Protein AF-A0A0C1NB70-F1 (afdb_monomer_lite)

Organism: NCBI:txid1479485

pLDDT: mean 90.76, std 11.5, range [42.31, 98.06]

Structure (mmCIF, N/CA/C/O backbone):
data_AF-A0A0C1NB70-F1
#
_entry.id   AF-A0A0C1NB70-F1
#
loop_
_atom_site.group_PDB
_atom_site.id
_atom_site.type_symbol
_atom_site.label_atom_id
_atom_site.label_alt_id
_atom_site.label_comp_id
_atom_site.label_asym_id
_atom_site.label_entity_id
_atom_site.label_seq_id
_atom_site.pdbx_PDB_ins_code
_atom_site.Cartn_x
_atom_site.Cartn_y
_atom_site.Cartn_z
_atom_site.occupancy
_atom_site.B_iso_or_equiv
_atom_site.auth_seq_id
_atom_site.auth_comp_id
_atom_site.auth_asym_id
_atom_site.auth_atom_id
_atom_site.pdbx_PDB_model_num
ATOM 1 N N . MET A 1 1 ? 22.137 12.053 -13.300 1.00 62.31 1 MET A N 1
ATOM 2 C CA . MET A 1 1 ? 22.021 10.741 -13.965 1.00 62.31 1 MET A CA 1
ATOM 3 C C . MET A 1 1 ? 20.762 10.102 -13.408 1.00 62.31 1 MET A C 1
ATOM 5 O O . MET A 1 1 ? 20.656 10.050 -12.189 1.00 62.31 1 MET A O 1
ATOM 9 N N . ASP A 1 2 ? 19.774 9.773 -14.243 1.00 87.94 2 ASP A N 1
ATOM 10 C CA . ASP A 1 2 ? 18.511 9.186 -13.769 1.00 87.94 2 ASP A CA 1
ATOM 11 C C . ASP A 1 2 ? 18.762 7.710 -13.417 1.00 87.94 2 ASP A C 1
ATOM 13 O O . ASP A 1 2 ? 19.003 6.885 -14.297 1.00 87.94 2 ASP A O 1
ATOM 17 N N . CYS A 1 3 ? 18.762 7.378 -12.121 1.00 92.94 3 CYS A N 1
ATOM 18 C CA . CYS A 1 3 ? 18.978 6.008 -11.650 1.00 92.94 3 CYS A CA 1
ATOM 19 C C . CYS A 1 3 ? 17.945 5.033 -12.233 1.00 92.94 3 CYS A C 1
ATOM 21 O O . CYS A 1 3 ? 18.275 3.875 -12.472 1.00 92.94 3 CYS A O 1
ATOM 23 N N . LEU A 1 4 ? 16.721 5.499 -12.510 1.00 93.62 4 LEU A N 1
ATOM 24 C CA . LEU A 1 4 ? 15.677 4.676 -13.115 1.00 93.62 4 LEU A CA 1
ATOM 25 C C . LEU A 1 4 ? 15.996 4.336 -14.576 1.00 93.62 4 LEU A C 1
ATOM 27 O O . LEU A 1 4 ? 15.702 3.232 -15.021 1.00 93.62 4 LEU A O 1
ATOM 31 N N . GLU A 1 5 ? 16.602 5.261 -15.324 1.00 95.25 5 GLU A N 1
ATOM 32 C CA . GLU A 1 5 ? 17.032 5.000 -16.704 1.00 95.25 5 GLU A CA 1
ATOM 33 C C . GLU A 1 5 ? 18.169 3.978 -16.755 1.00 95.25 5 GLU A C 1
ATOM 35 O O . GLU A 1 5 ? 18.150 3.085 -17.600 1.00 95.25 5 GLU A O 1
ATOM 40 N N . VAL A 1 6 ? 19.125 4.072 -15.824 1.00 96.00 6 VAL A N 1
ATOM 41 C CA . VAL A 1 6 ? 20.212 3.091 -15.687 1.00 96.00 6 VAL A CA 1
ATOM 42 C C . VAL A 1 6 ? 19.650 1.713 -15.352 1.00 96.00 6 VAL A C 1
ATOM 44 O O . VAL A 1 6 ? 19.984 0.738 -16.019 1.00 96.00 6 VAL A O 1
ATOM 47 N N . GLU A 1 7 ? 18.761 1.633 -14.364 1.00 95.75 7 GLU A N 1
ATOM 48 C CA . GLU A 1 7 ? 18.159 0.372 -13.931 1.00 95.75 7 GLU A CA 1
ATOM 49 C C . GLU A 1 7 ? 17.335 -0.283 -15.049 1.00 95.75 7 GLU A C 1
ATOM 51 O O . GLU A 1 7 ? 17.441 -1.487 -15.292 1.00 95.75 7 GLU A O 1
ATOM 56 N N . ALA A 1 8 ? 16.551 0.519 -15.777 1.00 96.44 8 ALA A N 1
ATOM 57 C CA . ALA A 1 8 ? 15.768 0.054 -16.914 1.00 96.44 8 ALA A CA 1
ATOM 58 C C . ALA A 1 8 ? 16.670 -0.499 -18.031 1.00 96.44 8 ALA A C 1
ATOM 60 O O . ALA A 1 8 ? 16.401 -1.582 -18.552 1.00 96.44 8 ALA A O 1
ATOM 61 N N . ALA A 1 9 ? 17.774 0.191 -18.344 1.00 95.81 9 ALA A N 1
ATOM 62 C CA . ALA A 1 9 ? 18.748 -0.263 -19.334 1.00 95.81 9 ALA A CA 1
ATOM 63 C C . ALA A 1 9 ? 19.455 -1.564 -18.913 1.00 95.81 9 ALA A C 1
ATOM 65 O O . ALA A 1 9 ? 19.598 -2.470 -19.731 1.00 95.81 9 ALA A O 1
ATOM 66 N N . LEU A 1 10 ? 19.852 -1.693 -17.640 1.00 96.25 10 LEU A N 1
ATOM 67 C CA . LEU A 1 10 ? 20.490 -2.907 -17.110 1.00 96.25 10 LEU A CA 1
ATOM 68 C C . LEU A 1 10 ? 19.574 -4.138 -17.173 1.00 96.25 10 LEU A C 1
ATOM 70 O O . LEU A 1 10 ? 20.064 -5.260 -17.289 1.00 96.25 10 LEU A O 1
ATOM 74 N N . LYS A 1 11 ? 18.255 -3.936 -17.092 1.00 95.50 11 LYS A N 1
ATOM 75 C CA . LYS A 1 11 ? 17.242 -5.002 -17.080 1.00 95.50 11 LYS A CA 1
ATOM 76 C C . LYS A 1 11 ? 16.565 -5.240 -18.431 1.00 95.50 11 LYS A C 1
ATOM 78 O O . LYS A 1 11 ? 15.595 -5.994 -18.466 1.00 95.50 11 LYS A O 1
ATOM 83 N N . ASP A 1 12 ? 17.043 -4.602 -19.501 1.00 96.19 12 ASP A N 1
ATOM 84 C CA . ASP A 1 12 ? 16.438 -4.639 -20.843 1.00 96.19 12 ASP A CA 1
ATOM 85 C C . ASP A 1 12 ? 14.929 -4.318 -20.826 1.00 96.19 12 ASP A C 1
ATOM 87 O O . ASP A 1 12 ? 14.078 -5.018 -21.377 1.00 96.19 12 ASP A O 1
ATOM 91 N N . LYS A 1 13 ? 14.57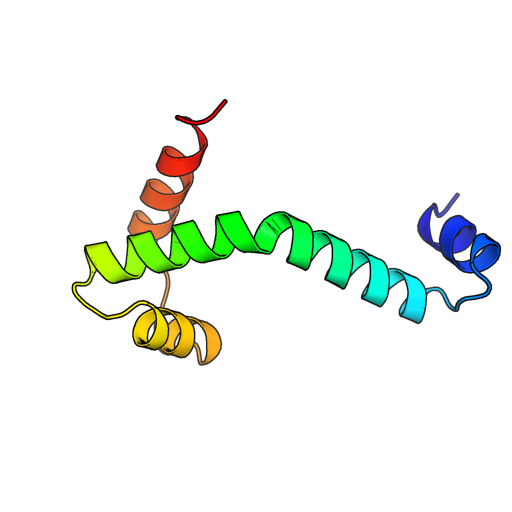1 -3.255 -20.100 1.00 94.88 13 LYS A N 1
ATOM 92 C CA . LYS A 1 13 ? 13.194 -2.783 -19.938 1.00 94.88 13 LYS A CA 1
ATOM 93 C C . LYS A 1 13 ? 13.076 -1.326 -20.345 1.00 94.88 13 LYS A C 1
ATOM 95 O O . LYS A 1 13 ? 14.019 -0.544 -20.271 1.00 94.88 13 LYS A O 1
ATOM 100 N N . THR A 1 14 ? 11.863 -0.921 -20.711 1.00 96.50 14 THR A N 1
ATOM 101 C CA . THR A 1 14 ? 11.563 0.507 -20.828 1.00 96.50 14 THR A CA 1
ATOM 102 C C . THR A 1 14 ? 11.482 1.134 -19.438 1.00 96.50 14 THR A C 1
ATOM 104 O O . THR A 1 14 ? 11.082 0.488 -18.466 1.00 96.50 14 THR A O 1
ATOM 107 N N . ARG A 1 15 ? 11.782 2.433 -19.354 1.00 95.62 15 ARG A N 1
ATOM 108 C CA . ARG A 1 15 ? 11.662 3.224 -18.120 1.00 95.62 15 ARG A CA 1
ATOM 109 C C . ARG A 1 15 ? 10.296 3.063 -17.442 1.00 95.62 15 ARG A C 1
ATOM 111 O O . ARG A 1 15 ? 10.225 2.926 -16.227 1.00 95.62 15 ARG A O 1
ATOM 118 N N . ALA A 1 16 ? 9.216 3.047 -18.226 1.00 96.06 16 ALA A N 1
ATOM 119 C CA . ALA A 1 16 ? 7.857 2.882 -17.711 1.00 96.06 16 ALA A CA 1
ATOM 120 C C . ALA A 1 16 ? 7.618 1.487 -17.107 1.00 96.06 16 ALA A C 1
ATOM 122 O O . ALA A 1 16 ? 7.002 1.376 -16.049 1.00 96.06 16 ALA A O 1
ATOM 123 N N . VAL A 1 17 ? 8.126 0.431 -17.752 1.00 96.88 17 VAL A N 1
ATOM 124 C CA . VAL A 1 17 ? 7.996 -0.945 -17.250 1.00 96.88 17 VAL A CA 1
ATOM 125 C C . VAL A 1 17 ? 8.799 -1.123 -15.966 1.00 96.88 17 VAL A C 1
ATOM 127 O O . VAL A 1 17 ? 8.296 -1.710 -15.010 1.00 96.88 17 VAL A O 1
ATOM 130 N N . GLU A 1 18 ? 10.023 -0.599 -15.909 1.00 96.81 18 GLU A N 1
ATOM 131 C CA . GLU A 1 18 ? 10.830 -0.710 -14.694 1.00 96.81 18 GLU A CA 1
ATOM 132 C C . GLU A 1 18 ? 10.246 0.102 -13.534 1.00 96.81 18 GLU A C 1
ATOM 134 O O . GLU A 1 18 ? 10.185 -0.403 -12.415 1.00 96.81 18 GLU A O 1
ATOM 139 N N . ALA A 1 19 ? 9.694 1.289 -13.801 1.00 95.81 19 ALA A N 1
ATOM 140 C CA . ALA A 1 19 ? 8.983 2.070 -12.790 1.00 95.81 19 ALA A CA 1
ATOM 141 C C . ALA A 1 19 ? 7.794 1.304 -12.187 1.00 95.81 19 ALA A C 1
ATOM 143 O O . ALA A 1 19 ? 7.625 1.292 -10.969 1.00 95.81 19 ALA A O 1
ATOM 144 N N . ALA A 1 20 ? 6.987 0.643 -13.023 1.00 96.06 20 ALA A N 1
ATOM 145 C CA . ALA A 1 20 ? 5.855 -0.153 -12.556 1.00 96.06 20 ALA A CA 1
ATOM 146 C C . ALA A 1 20 ? 6.306 -1.349 -11.700 1.00 96.06 20 ALA A C 1
ATOM 148 O O . ALA A 1 20 ? 5.730 -1.593 -10.643 1.00 96.06 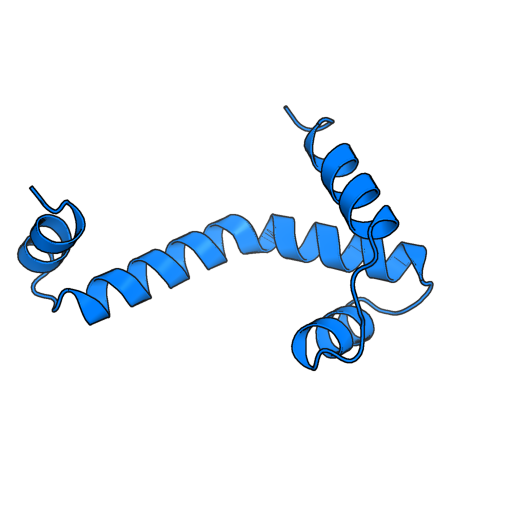20 ALA A O 1
ATOM 149 N N . ASN A 1 21 ? 7.367 -2.052 -12.110 1.00 94.25 21 ASN A N 1
ATOM 150 C CA . ASN A 1 21 ? 7.898 -3.188 -11.350 1.00 94.25 21 ASN A CA 1
ATOM 151 C C . ASN A 1 21 ? 8.431 -2.766 -9.980 1.00 94.25 21 ASN A C 1
ATOM 153 O O . ASN A 1 21 ? 8.137 -3.415 -8.979 1.00 94.25 21 ASN A O 1
ATOM 157 N N . LEU A 1 22 ? 9.201 -1.676 -9.933 1.00 94.88 22 LEU A N 1
ATOM 158 C CA . LEU A 1 22 ? 9.727 -1.140 -8.680 1.00 94.88 22 LEU A CA 1
ATOM 159 C C . LEU A 1 22 ? 8.594 -0.663 -7.770 1.00 94.88 22 LEU A C 1
ATOM 161 O O . LEU A 1 22 ? 8.634 -0.914 -6.569 1.00 94.88 22 LEU A O 1
ATOM 165 N N . LEU A 1 23 ? 7.555 -0.040 -8.332 1.00 94.50 23 LEU A N 1
ATOM 166 C CA . LEU A 1 23 ? 6.371 0.338 -7.569 1.00 94.50 23 LEU A CA 1
ATOM 167 C C . LEU A 1 23 ? 5.675 -0.888 -6.964 1.00 94.50 23 LEU A C 1
ATOM 169 O O . LEU A 1 23 ? 5.351 -0.858 -5.781 1.00 94.50 23 LEU A O 1
ATOM 173 N N . CYS A 1 24 ? 5.477 -1.963 -7.731 1.00 93.88 24 CYS A N 1
ATOM 174 C CA . CYS A 1 24 ? 4.916 -3.212 -7.207 1.00 93.88 24 CYS A CA 1
ATOM 175 C C . CYS A 1 24 ? 5.774 -3.785 -6.075 1.00 93.88 24 CYS A C 1
ATOM 177 O O . CYS A 1 24 ? 5.246 -4.044 -5.002 1.00 93.88 24 CYS A O 1
ATOM 179 N N . LEU A 1 25 ? 7.095 -3.874 -6.263 1.00 93.56 25 LEU A N 1
ATOM 180 C CA . LEU A 1 25 ? 8.026 -4.338 -5.228 1.00 93.56 25 LEU A CA 1
ATOM 181 C C . LEU A 1 25 ? 7.911 -3.530 -3.930 1.00 93.56 25 LEU A C 1
ATOM 183 O O . LEU A 1 25 ? 7.851 -4.105 -2.848 1.00 93.56 25 LEU A O 1
ATOM 187 N N . MET A 1 26 ? 7.846 -2.201 -4.028 1.00 91.06 26 MET A N 1
ATOM 188 C CA . MET A 1 26 ? 7.672 -1.333 -2.859 1.00 91.06 26 MET A CA 1
ATOM 189 C C . MET A 1 26 ? 6.294 -1.511 -2.205 1.00 91.06 26 MET A C 1
ATOM 191 O O . MET A 1 26 ? 6.170 -1.460 -0.982 1.00 91.06 26 MET A O 1
ATOM 195 N N . LEU A 1 27 ? 5.242 -1.720 -3.002 1.00 90.88 27 LEU A N 1
ATOM 196 C CA . LEU A 1 27 ? 3.903 -2.001 -2.485 1.00 90.88 27 LEU A CA 1
ATOM 197 C C . LEU A 1 27 ? 3.834 -3.366 -1.787 1.00 90.88 27 LEU A C 1
ATOM 199 O O . LEU A 1 27 ? 3.141 -3.476 -0.775 1.00 90.88 27 LEU A O 1
ATOM 203 N N . ASP A 1 28 ? 4.567 -4.362 -2.270 1.00 90.56 28 ASP A N 1
ATOM 204 C CA . ASP A 1 28 ? 4.638 -5.686 -1.652 1.00 90.56 28 ASP A CA 1
ATOM 205 C C . ASP A 1 28 ? 5.416 -5.632 -0.329 1.00 90.56 28 ASP A C 1
ATOM 207 O O . ASP A 1 28 ? 4.958 -6.155 0.685 1.00 90.56 28 ASP A O 1
ATOM 211 N N . GLN A 1 29 ? 6.543 -4.910 -0.284 1.00 90.31 29 GLN A N 1
ATOM 212 C CA . GLN A 1 29 ? 7.320 -4.704 0.951 1.00 90.31 29 GLN A CA 1
ATOM 213 C C . GLN A 1 29 ? 6.502 -4.035 2.065 1.00 90.31 29 GLN A C 1
ATOM 215 O O . GLN A 1 29 ? 6.689 -4.311 3.247 1.00 90.31 29 GLN A O 1
ATOM 220 N N . GLU A 1 30 ? 5.574 -3.162 1.687 1.00 91.38 30 GLU A N 1
ATOM 221 C CA . GLU A 1 30 ? 4.692 -2.461 2.616 1.00 91.38 30 GLU A CA 1
ATOM 222 C C . GLU A 1 30 ? 3.339 -3.177 2.810 1.00 91.38 30 GLU A C 1
ATOM 224 O O . GLU A 1 30 ? 2.463 -2.637 3.491 1.00 91.38 30 GLU A O 1
ATOM 229 N N . GLU A 1 31 ? 3.123 -4.365 2.225 1.00 91.62 31 GLU A N 1
ATOM 230 C CA . GLU A 1 31 ? 1.836 -5.075 2.292 1.00 91.62 31 GLU A CA 1
ATOM 231 C C . GLU A 1 31 ? 1.444 -5.366 3.741 1.00 91.62 31 GLU A C 1
ATOM 233 O O . GLU A 1 31 ? 0.341 -5.016 4.166 1.00 91.62 31 GLU A O 1
ATOM 238 N N . GLU A 1 32 ? 2.349 -5.956 4.521 1.00 89.81 32 GLU A N 1
ATOM 239 C CA . GLU A 1 32 ? 2.056 -6.356 5.896 1.00 89.81 32 GLU A CA 1
ATOM 240 C C . GLU A 1 32 ? 1.695 -5.148 6.770 1.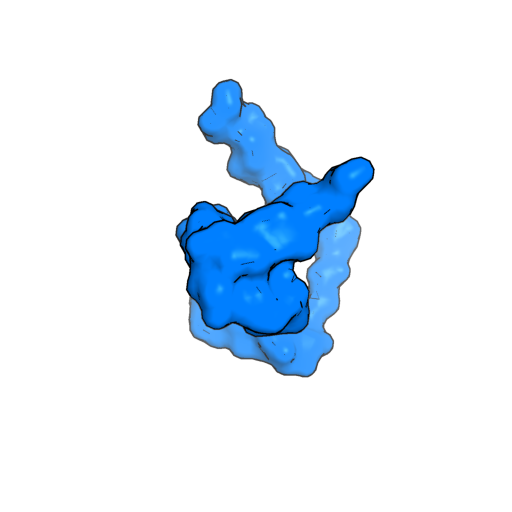00 89.81 32 GLU A C 1
ATOM 242 O O . GLU A 1 32 ? 0.655 -5.146 7.433 1.00 89.81 32 GLU A O 1
ATOM 247 N N . LYS A 1 33 ? 2.486 -4.070 6.694 1.00 91.50 33 LYS A N 1
ATOM 248 C CA . LYS A 1 33 ? 2.200 -2.802 7.384 1.00 91.50 33 LYS A CA 1
ATOM 249 C C . LYS A 1 33 ? 0.835 -2.253 6.982 1.00 91.50 33 LYS A C 1
ATOM 251 O O . LYS A 1 33 ? 0.046 -1.854 7.838 1.00 91.50 33 LYS A O 1
ATOM 256 N N . ARG A 1 34 ? 0.513 -2.258 5.685 1.00 93.75 34 ARG A N 1
ATOM 257 C CA . ARG A 1 34 ? -0.789 -1.807 5.172 1.00 93.75 34 ARG A CA 1
ATOM 258 C C . ARG A 1 34 ? -1.928 -2.646 5.745 1.00 93.75 34 ARG A C 1
ATOM 260 O O . ARG A 1 34 ? -2.932 -2.081 6.169 1.00 93.75 34 ARG A O 1
ATOM 267 N N . ARG A 1 35 ? -1.764 -3.970 5.815 1.00 94.19 35 ARG A N 1
ATOM 268 C CA . ARG A 1 35 ? -2.758 -4.882 6.401 1.00 94.19 35 ARG A CA 1
ATOM 269 C C . ARG A 1 35 ? -2.945 -4.625 7.892 1.00 94.19 35 ARG A C 1
ATOM 271 O O . ARG A 1 35 ? -4.087 -4.515 8.320 1.00 94.19 35 ARG A O 1
ATOM 278 N N . ARG A 1 36 ? -1.870 -4.431 8.663 1.00 93.38 36 ARG A N 1
ATOM 279 C CA . ARG A 1 36 ? -1.964 -4.069 10.091 1.00 93.38 36 ARG A CA 1
ATOM 280 C C . ARG A 1 36 ? -2.733 -2.761 10.299 1.00 93.38 36 ARG A C 1
ATOM 282 O O . ARG A 1 36 ? -3.640 -2.714 11.121 1.00 93.38 36 ARG A O 1
ATOM 289 N N . LYS A 1 37 ? -2.447 -1.728 9.499 1.00 94.44 37 LYS A N 1
ATOM 290 C CA . LYS A 1 37 ? -3.168 -0.442 9.554 1.00 94.44 37 LYS A CA 1
ATOM 291 C C . LYS A 1 37 ? -4.658 -0.596 9.244 1.00 94.44 37 LYS A C 1
ATOM 293 O O . LYS A 1 37 ? -5.495 -0.035 9.942 1.00 94.44 37 LYS A O 1
ATOM 298 N N . VAL A 1 38 ? -5.000 -1.372 8.214 1.00 95.75 38 VAL A N 1
ATOM 299 C CA . VAL A 1 38 ? -6.405 -1.644 7.876 1.00 95.75 38 VAL A CA 1
ATOM 300 C C . VAL A 1 38 ? -7.093 -2.455 8.975 1.00 95.75 38 VAL A C 1
ATOM 302 O O . VAL A 1 38 ? -8.237 -2.154 9.305 1.00 95.75 38 VAL A O 1
ATOM 305 N N . GLN A 1 39 ? -6.402 -3.429 9.572 1.00 96.44 39 GLN A N 1
ATOM 306 C CA . GLN A 1 39 ? -6.922 -4.205 10.697 1.00 96.44 39 GLN A CA 1
ATOM 307 C C . GLN A 1 39 ? -7.209 -3.309 11.904 1.00 96.44 39 GLN A C 1
ATOM 309 O O . GLN A 1 39 ? -8.315 -3.345 12.427 1.00 96.44 39 GLN A O 1
ATOM 314 N N . TYR A 1 40 ? -6.272 -2.433 12.272 1.00 95.50 40 TYR A N 1
ATOM 315 C CA . TYR A 1 40 ? -6.467 -1.461 13.347 1.00 95.50 40 TYR A CA 1
ATOM 316 C C . TYR A 1 40 ? -7.711 -0.588 13.123 1.00 95.50 40 TYR A C 1
ATOM 318 O O . TYR A 1 40 ? -8.536 -0.424 14.021 1.00 95.50 40 TYR A O 1
ATOM 326 N N . LEU A 1 41 ? -7.887 -0.055 11.908 1.00 95.88 41 LEU A N 1
ATOM 327 C CA . LEU A 1 41 ? -9.070 0.740 11.570 1.00 95.88 41 LEU A CA 1
ATOM 328 C C . LEU A 1 41 ? -10.361 -0.085 11.644 1.00 95.88 41 LEU A C 1
ATOM 330 O O . LEU A 1 41 ? -11.388 0.427 12.092 1.00 95.88 41 LEU A O 1
ATOM 334 N N . ALA A 1 42 ? -10.317 -1.344 11.205 1.00 96.81 42 ALA A N 1
ATOM 335 C CA . ALA A 1 42 ? -11.451 -2.255 11.279 1.00 96.81 42 ALA A CA 1
ATOM 336 C C . ALA A 1 42 ? -11.860 -2.505 12.740 1.00 96.81 42 ALA A C 1
ATOM 338 O O . ALA A 1 42 ? -13.030 -2.325 13.083 1.00 96.81 42 ALA A O 1
ATOM 339 N N . ASP A 1 43 ? -10.884 -2.790 13.607 1.00 96.38 43 ASP A N 1
ATOM 340 C CA . ASP A 1 43 ? -11.088 -3.026 15.038 1.00 96.38 43 ASP A CA 1
ATOM 341 C C . ASP A 1 43 ? -11.639 -1.774 15.734 1.00 96.38 43 ASP A C 1
ATOM 343 O O . ASP A 1 43 ? -12.648 -1.847 16.438 1.00 96.38 43 ASP A O 1
ATOM 347 N N . LYS A 1 44 ? -11.054 -0.597 15.459 1.00 94.44 44 LYS A N 1
ATOM 348 C CA . LYS A 1 44 ? -11.514 0.701 15.986 1.00 94.44 44 LYS A CA 1
ATOM 349 C C . LYS A 1 44 ? -12.978 0.988 15.637 1.00 94.44 44 LYS A C 1
ATOM 351 O O . LYS A 1 44 ? -13.682 1.648 16.400 1.00 94.44 44 LYS A O 1
ATOM 356 N N . ARG A 1 45 ? -13.443 0.523 14.475 1.00 93.69 45 ARG A N 1
ATOM 357 C CA . ARG A 1 45 ? -14.800 0.776 13.962 1.00 93.69 45 ARG A CA 1
ATOM 358 C C . ARG A 1 45 ? -15.766 -0.390 14.174 1.00 93.69 45 ARG A C 1
ATOM 360 O O . ARG A 1 45 ? -16.937 -0.243 13.833 1.00 93.69 45 ARG A O 1
ATOM 367 N N . GLY A 1 46 ? -15.309 -1.513 14.731 1.00 96.06 46 GLY A N 1
ATOM 368 C CA . GLY A 1 46 ? -16.133 -2.702 14.954 1.00 96.06 46 GLY A CA 1
ATOM 369 C C . GLY A 1 46 ? -16.644 -3.352 13.663 1.00 96.06 46 GLY A C 1
ATOM 370 O O . GLY A 1 46 ? -17.737 -3.914 13.659 1.00 96.06 46 GLY A O 1
ATOM 371 N N . VAL A 1 47 ? -15.884 -3.251 12.569 1.00 97.25 47 VAL A N 1
ATOM 372 C CA . VAL A 1 47 ? -16.191 -3.894 11.278 1.00 97.25 47 VAL A CA 1
ATOM 373 C C . VAL A 1 47 ? -15.146 -4.959 10.959 1.00 97.25 47 VAL A C 1
ATOM 375 O O . VAL A 1 47 ? -14.086 -5.016 11.579 1.00 97.25 47 VAL A O 1
ATOM 378 N N . THR A 1 48 ? -15.409 -5.811 9.973 1.00 98.06 48 THR A N 1
ATOM 379 C CA . THR A 1 48 ? -14.407 -6.785 9.531 1.00 98.06 48 THR A CA 1
ATOM 380 C C . THR A 1 48 ? -13.303 -6.126 8.701 1.00 98.06 48 THR A C 1
ATOM 382 O O . THR A 1 48 ? -13.508 -5.106 8.036 1.00 98.06 48 THR A O 1
ATOM 385 N N . PHE A 1 49 ? -12.130 -6.765 8.663 1.00 97.31 49 PHE A N 1
ATOM 386 C CA . PHE A 1 49 ? -11.022 -6.357 7.795 1.00 97.31 49 PHE A CA 1
ATOM 387 C C . PHE A 1 49 ? -11.457 -6.187 6.335 1.00 97.31 49 PHE A C 1
ATOM 389 O O . PHE A 1 49 ? -11.144 -5.180 5.707 1.00 97.31 49 PHE A O 1
ATOM 396 N N . ASN A 1 50 ? -12.200 -7.161 5.795 1.00 97.62 50 ASN A N 1
ATOM 397 C CA . ASN A 1 50 ? -12.627 -7.152 4.395 1.00 97.62 50 ASN A CA 1
ATOM 398 C C . ASN A 1 50 ? -13.576 -5.988 4.094 1.00 97.62 50 ASN A C 1
ATOM 400 O O . ASN A 1 50 ? -13.480 -5.387 3.024 1.00 97.62 50 ASN A O 1
ATOM 404 N N . GLU A 1 51 ? -14.468 -5.651 5.026 1.00 97.19 51 GLU A N 1
ATOM 405 C CA . GLU A 1 51 ? -15.354 -4.495 4.889 1.00 97.19 51 GLU A CA 1
ATOM 406 C C . GLU A 1 51 ? -14.559 -3.193 4.901 1.00 97.19 51 GLU A C 1
ATOM 408 O O . GLU A 1 51 ? -14.724 -2.384 3.990 1.00 97.19 51 GLU A O 1
ATOM 413 N N . MET A 1 52 ? -13.650 -3.009 5.865 1.00 97.56 52 MET A N 1
ATOM 414 C CA . MET A 1 52 ? -12.803 -1.814 5.925 1.00 97.56 52 MET A CA 1
ATOM 415 C C . MET A 1 52 ? -11.922 -1.684 4.675 1.00 97.56 52 MET A C 1
ATOM 417 O O . MET A 1 52 ? -11.869 -0.626 4.047 1.00 97.56 52 MET A O 1
ATOM 421 N N . TRP A 1 53 ? -11.289 -2.779 4.251 1.00 96.56 53 TRP A N 1
ATOM 422 C CA . TRP A 1 53 ? -10.492 -2.833 3.027 1.00 96.56 53 TRP A CA 1
ATOM 423 C C . TRP A 1 53 ? -11.313 -2.437 1.800 1.00 96.56 53 TRP A C 1
ATOM 425 O O . TRP A 1 53 ? -10.871 -1.631 0.978 1.00 96.56 53 TRP A O 1
ATOM 435 N N . HIS A 1 54 ? -12.525 -2.984 1.675 1.00 97.31 54 HIS A N 1
ATOM 436 C CA . HIS A 1 54 ? -13.422 -2.641 0.582 1.00 97.31 54 HIS A CA 1
ATOM 437 C C . HIS A 1 54 ? -13.772 -1.155 0.610 1.00 97.31 54 HIS A C 1
ATOM 439 O O . HIS A 1 54 ? -13.622 -0.498 -0.416 1.00 97.31 54 HIS A O 1
ATOM 445 N N . GLN A 1 55 ? -14.152 -0.619 1.774 1.00 96.25 55 GLN A N 1
ATOM 446 C CA . GLN A 1 55 ? -14.546 0.780 1.913 1.00 96.25 55 GLN A CA 1
ATOM 447 C C . GLN A 1 55 ? -13.406 1.762 1.606 1.00 96.25 55 GLN A C 1
ATOM 449 O O . GLN A 1 55 ? -13.649 2.818 1.020 1.00 96.25 55 GLN A O 1
ATOM 454 N N . LEU A 1 56 ? -12.168 1.421 1.974 1.00 95.25 56 LEU A N 1
ATOM 455 C CA . LEU A 1 56 ? -10.979 2.197 1.617 1.00 95.25 56 LEU A CA 1
ATOM 456 C C . LEU A 1 56 ? -10.735 2.166 0.106 1.00 95.25 56 LEU A C 1
ATOM 458 O O . LEU A 1 56 ? -10.519 3.206 -0.512 1.00 95.25 56 LEU A O 1
ATOM 462 N N . ARG A 1 57 ? -10.821 0.981 -0.508 1.00 95.06 57 ARG A N 1
ATOM 463 C CA . ARG A 1 57 ? -10.588 0.801 -1.948 1.00 95.06 57 ARG A CA 1
ATOM 464 C C . ARG A 1 57 ? -11.643 1.498 -2.809 1.00 95.06 57 ARG A C 1
ATOM 466 O O . ARG A 1 57 ? -11.317 1.986 -3.886 1.00 95.06 57 ARG A O 1
ATOM 473 N N . THR A 1 58 ? -12.898 1.526 -2.369 1.00 95.88 58 THR A N 1
ATOM 474 C CA . THR A 1 58 ? -14.001 2.197 -3.077 1.00 95.88 58 THR A CA 1
ATOM 475 C C . THR A 1 58 ? -14.143 3.673 -2.707 1.00 95.88 58 THR A C 1
ATOM 477 O O . THR A 1 58 ? -14.973 4.362 -3.294 1.00 95.88 58 THR A O 1
ATOM 480 N N . GLY A 1 59 ? -13.358 4.167 -1.743 1.00 92.81 59 GLY A N 1
ATOM 481 C CA . GLY A 1 59 ? -13.412 5.551 -1.269 1.00 92.81 59 GLY A CA 1
ATOM 482 C C . GLY A 1 59 ? -14.668 5.895 -0.462 1.00 92.81 59 GLY A C 1
ATOM 483 O O . GLY A 1 59 ? -14.966 7.073 -0.265 1.00 92.81 59 GLY A O 1
ATOM 484 N N . THR A 1 60 ? -15.425 4.894 -0.001 1.00 94.44 60 THR A N 1
ATOM 485 C CA . THR A 1 60 ? -16.608 5.111 0.847 1.00 94.44 60 THR A CA 1
ATOM 486 C C . THR A 1 60 ? -16.224 5.395 2.296 1.00 94.44 60 THR A C 1
ATOM 488 O O . THR A 1 60 ? -16.963 6.091 2.988 1.00 94.44 60 THR A O 1
ATOM 491 N N . TYR A 1 61 ? -15.063 4.909 2.748 1.00 93.94 61 TYR A N 1
ATOM 492 C CA . TYR A 1 61 ? -14.455 5.350 4.002 1.00 93.94 61 TYR A CA 1
ATOM 493 C C . TYR A 1 61 ? -13.544 6.550 3.745 1.00 93.94 61 TYR A C 1
ATOM 495 O O . TYR A 1 61 ? -12.626 6.481 2.926 1.00 93.94 61 TYR A O 1
ATOM 503 N N . LYS A 1 62 ? -13.776 7.647 4.470 1.00 93.44 62 LYS A N 1
ATOM 504 C CA . LYS A 1 62 ? -12.881 8.807 4.478 1.00 93.44 62 LYS A CA 1
ATOM 505 C C . LYS A 1 62 ? -12.026 8.755 5.733 1.00 93.44 62 LYS A C 1
ATOM 507 O O . LYS A 1 62 ? -12.549 8.915 6.831 1.00 93.44 62 LYS A O 1
ATOM 512 N N . ILE A 1 63 ? -10.725 8.559 5.538 1.00 92.25 63 ILE A N 1
ATOM 513 C CA . ILE A 1 63 ? -9.728 8.649 6.606 1.00 92.25 63 ILE A CA 1
ATOM 514 C C . ILE A 1 63 ? -9.828 10.034 7.254 1.00 92.25 63 ILE A C 1
ATOM 516 O O . ILE A 1 63 ? -9.802 11.052 6.557 1.00 92.25 63 ILE A O 1
ATOM 520 N N . THR A 1 64 ? -9.973 10.064 8.577 1.00 92.75 64 THR A N 1
ATOM 521 C CA . THR A 1 64 ? -10.020 11.307 9.356 1.00 92.75 64 THR A CA 1
ATOM 522 C C . THR A 1 64 ? -8.620 11.720 9.819 1.00 92.75 64 THR A C 1
ATOM 524 O O . THR A 1 64 ? -7.671 10.941 9.754 1.00 92.75 64 THR A O 1
ATOM 527 N N . ASN A 1 65 ? -8.477 12.948 10.325 1.00 93.94 65 ASN A N 1
ATOM 528 C CA . ASN A 1 65 ? -7.212 13.386 10.928 1.00 93.94 65 ASN A CA 1
ATOM 529 C C . ASN A 1 65 ? -6.846 12.554 12.166 1.00 93.94 65 ASN A C 1
ATOM 531 O O . ASN A 1 65 ? -5.680 12.229 12.351 1.00 93.94 65 ASN A O 1
ATOM 535 N N . GLU A 1 66 ? -7.841 12.166 12.965 1.00 92.62 66 GLU A N 1
ATOM 536 C CA . GLU A 1 66 ? -7.654 11.295 14.129 1.00 92.62 66 GLU A CA 1
ATOM 537 C C . GLU A 1 66 ? -7.119 9.918 13.709 1.00 92.62 66 GLU A C 1
ATOM 539 O O . GLU A 1 66 ? -6.154 9.430 14.285 1.00 92.62 66 GLU A O 1
ATOM 544 N N . ASP A 1 67 ? -7.671 9.329 12.641 1.00 91.81 67 ASP A N 1
ATOM 545 C CA . ASP A 1 67 ? -7.163 8.065 12.097 1.00 91.81 67 ASP A CA 1
ATOM 546 C C . ASP A 1 67 ? -5.693 8.195 11.664 1.00 91.81 67 ASP A C 1
ATOM 548 O O . ASP A 1 67 ? -4.894 7.292 11.889 1.00 91.81 67 ASP A O 1
ATOM 552 N N . ILE A 1 68 ? -5.307 9.322 11.056 1.00 92.25 68 ILE A N 1
ATOM 553 C CA . ILE A 1 68 ? -3.915 9.570 10.647 1.00 92.25 68 ILE A CA 1
ATOM 554 C C . ILE A 1 68 ? -2.995 9.677 11.865 1.00 92.25 68 ILE A C 1
ATOM 556 O O . ILE A 1 68 ? -1.883 9.152 11.828 1.00 92.25 68 ILE A O 1
ATOM 560 N N . GLU A 1 69 ? -3.421 10.374 12.917 1.00 93.00 69 GLU A N 1
ATOM 561 C CA . GLU A 1 69 ? -2.650 10.500 14.155 1.00 93.00 69 GLU A CA 1
ATOM 562 C C . GLU A 1 69 ? -2.463 9.148 14.843 1.00 93.00 69 GLU A C 1
ATOM 564 O O . GLU A 1 69 ? -1.349 8.821 15.249 1.00 93.00 69 GLU A O 1
ATOM 569 N N . ASP A 1 70 ? -3.515 8.337 14.916 1.00 90.62 70 ASP A N 1
ATOM 570 C CA . ASP A 1 70 ? -3.446 7.007 15.518 1.00 90.62 70 ASP A CA 1
ATOM 571 C C . ASP A 1 70 ? -2.522 6.076 14.732 1.00 90.62 70 ASP A C 1
ATOM 573 O O . ASP A 1 70 ? -1.646 5.438 15.314 1.00 90.62 70 ASP A O 1
ATOM 577 N N . LEU A 1 71 ? -2.644 6.068 13.400 1.00 90.56 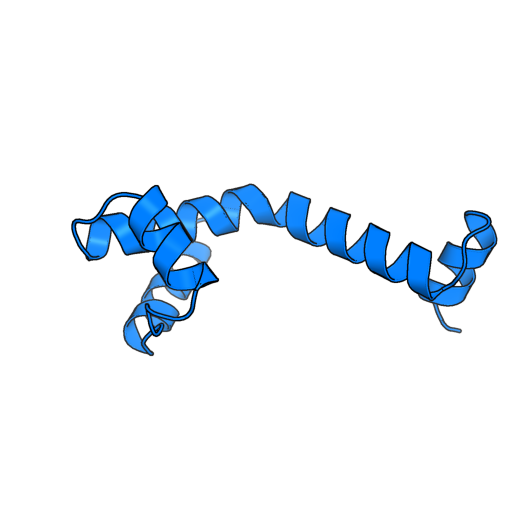71 LEU A N 1
ATOM 578 C CA . LEU A 1 71 ? -1.807 5.249 12.523 1.00 90.56 71 LEU A CA 1
ATOM 579 C C . LEU A 1 71 ? -0.330 5.663 12.519 1.00 90.56 71 LEU A C 1
ATOM 581 O O . LEU A 1 71 ? 0.501 4.856 12.105 1.00 90.56 71 LEU A O 1
ATOM 585 N N . LYS A 1 72 ? -0.001 6.900 12.916 1.00 88.12 72 LYS A N 1
ATOM 586 C CA . LYS A 1 72 ? 1.388 7.353 13.105 1.00 88.12 72 LYS A CA 1
ATOM 587 C C . LYS A 1 72 ? 1.969 6.833 14.414 1.00 88.12 72 LYS A C 1
ATOM 589 O O . LYS A 1 72 ? 3.079 6.318 14.401 1.00 88.12 72 LYS A O 1
ATOM 594 N N . LYS A 1 73 ? 1.202 6.896 15.506 1.00 81.44 73 LYS A N 1
ATOM 595 C CA . LYS A 1 73 ? 1.633 6.395 16.823 1.00 81.44 73 LYS A CA 1
ATOM 596 C C . LYS A 1 73 ? 1.952 4.902 16.781 1.00 81.44 73 LYS A C 1
ATOM 598 O O . LYS A 1 73 ? 2.948 4.476 17.340 1.00 81.44 73 LYS A O 1
ATOM 603 N N . THR A 1 74 ? 1.181 4.118 16.022 1.00 67.12 74 THR A N 1
ATOM 604 C CA . THR A 1 74 ? 1.439 2.674 15.854 1.00 67.12 74 THR A CA 1
ATOM 605 C C . THR A 1 74 ? 2.756 2.354 15.125 1.00 67.12 74 THR A C 1
ATOM 607 O O . THR A 1 74 ? 3.121 1.188 15.044 1.00 67.12 74 THR A O 1
ATOM 610 N N . GLN A 1 75 ? 3.444 3.344 14.541 1.00 58.94 75 GLN A N 1
ATOM 611 C CA . GLN A 1 75 ? 4.741 3.156 13.876 1.00 58.94 75 GLN A CA 1
ATOM 612 C C . GLN A 1 75 ? 5.933 3.499 14.775 1.00 58.94 75 GLN A C 1
ATOM 614 O O . GLN A 1 75 ? 7.026 3.033 14.491 1.00 58.94 75 GLN A O 1
ATOM 619 N N . GLU A 1 76 ? 5.736 4.294 15.830 1.00 56.31 76 GLU A N 1
ATOM 620 C CA . GLU A 1 76 ? 6.814 4.758 16.719 1.00 56.31 76 GLU A CA 1
ATOM 621 C C . GLU A 1 76 ? 7.144 3.747 17.833 1.00 56.31 76 GLU A C 1
ATOM 623 O O . GLU A 1 76 ? 8.190 3.854 18.462 1.00 56.31 76 GLU A O 1
ATOM 628 N N . ASP A 1 77 ? 6.288 2.743 18.048 1.00 50.81 77 ASP A N 1
ATOM 629 C CA . ASP A 1 77 ? 6.477 1.695 19.062 1.00 50.81 77 ASP A CA 1
ATOM 630 C C . ASP A 1 77 ? 7.228 0.443 18.534 1.00 50.81 77 ASP A C 1
ATOM 632 O O . ASP A 1 77 ? 7.440 -0.506 19.291 1.00 50.81 77 ASP A O 1
ATOM 636 N N . GLU A 1 78 ? 7.616 0.408 17.248 1.00 51.44 78 GLU A N 1
ATOM 637 C CA . GLU A 1 78 ? 8.325 -0.726 1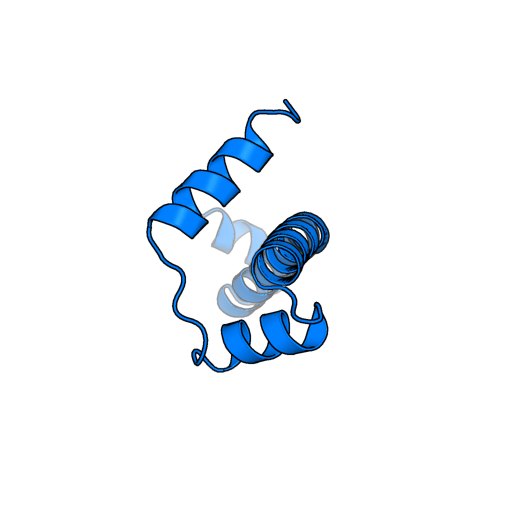6.608 1.00 51.44 78 GLU A CA 1
ATOM 638 C C . GLU A 1 78 ? 9.783 -0.418 16.175 1.00 51.44 78 GLU A C 1
ATOM 640 O O . GLU A 1 78 ? 10.421 -1.308 15.606 1.00 51.44 78 GLU A O 1
ATOM 645 N N . ASP A 1 79 ? 10.324 0.777 16.465 1.00 42.31 79 ASP A N 1
ATOM 646 C CA . ASP A 1 79 ? 11.727 1.171 16.181 1.00 42.31 79 ASP A CA 1
ATOM 647 C C . ASP A 1 79 ? 12.635 1.160 17.432 1.00 42.31 79 ASP A C 1
ATOM 649 O O . ASP A 1 79 ? 12.256 1.743 18.476 1.00 42.31 79 ASP A O 1
#

Secondary structure (DSSP, 8-state):
--HHHHHHHHTT--HHHHHHHHHHHHHHHTHHHHHHHHHHHHHHHT--HHHHHHHHHTT-S---HHHHHHHHHHHHT--

Radius of gyration: 17.19 Å; chains: 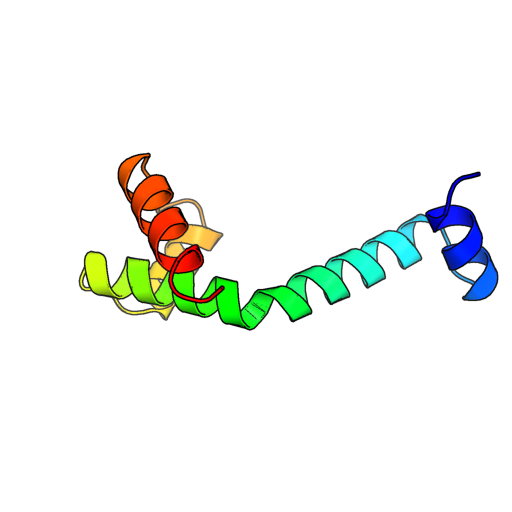1; bounding box: 39×20×40 Å

Foldseek 3Di:
DPVLCVVCVVVVHDSVVSVVVVVVVVCVVCVVLVLVLLCVVCVVVVHDSVVSVVCVVVVVDDQDPVSVVVSVVVVVVPD

Sequence (79 aa):
MDCLEVEAALKDKTRAVEAANLLCLMLDQEEEKRRRKVQYLADKRGVTFNEMWHQLRTGTYKITNEDIEDLKKTQEDED